Protein AF-A0A356S7U4-F1 (afdb_monomer_lite)

Radius of gyration: 13.42 Å; chains: 1; bounding box: 31×21×32 Å

Sequence (71 aa):
YGHETWENDAWEWTGDVSSWAPLSADPENDLVYIPTNSATIDYYGGFRPGDNLYGASIIALNASTGERAWH

pLDDT: mean 94.87, std 3.62, range [80.56, 98.81]

Structure (mmCIF, N/CA/C/O backbone):
data_AF-A0A356S7U4-F1
#
_entry.id   AF-A0A356S7U4-F1
#
loop_
_atom_site.group_PDB
_atom_site.id
_atom_site.type_symbol
_atom_site.label_atom_id
_atom_site.label_alt_id
_atom_site.label_comp_id
_atom_site.label_asym_id
_atom_site.label_entity_id
_atom_site.label_seq_id
_atom_site.pdbx_PDB_ins_code
_atom_site.Cartn_x
_atom_site.Cartn_y
_atom_site.Cartn_z
_atom_site.occupancy
_atom_site.B_iso_or_equiv
_atom_site.auth_seq_id
_atom_site.auth_comp_id
_atom_site.auth_asym_id
_atom_site.auth_atom_id
_atom_site.pdbx_PDB_model_num
ATOM 1 N N . TYR A 1 1 ? 0.296 -11.756 -3.679 1.00 88.44 1 TYR A N 1
ATOM 2 C CA . TYR A 1 1 ? -0.315 -11.254 -4.923 1.00 88.44 1 TYR A CA 1
ATOM 3 C C . TYR A 1 1 ? 0.076 -9.788 -5.076 1.00 88.44 1 TYR A C 1
ATOM 5 O O . TYR A 1 1 ? 0.472 -9.178 -4.082 1.00 88.44 1 TYR A O 1
ATOM 13 N N . GLY A 1 2 ? 0.030 -9.257 -6.289 1.00 92.94 2 GLY A N 1
ATOM 14 C CA . GLY A 1 2 ? 0.508 -7.931 -6.676 1.00 92.94 2 GLY A CA 1
ATOM 15 C C . GLY A 1 2 ? 1.816 -7.953 -7.466 1.00 92.94 2 GLY A C 1
ATOM 16 O O . GLY A 1 2 ? 2.044 -7.049 -8.262 1.00 92.94 2 GLY A O 1
ATOM 17 N N . HIS A 1 3 ? 2.643 -8.995 -7.330 1.00 94.62 3 HIS A N 1
ATOM 18 C CA . HIS A 1 3 ? 3.906 -9.111 -8.072 1.00 94.62 3 HIS A CA 1
ATOM 19 C C . HIS A 1 3 ? 3.678 -9.259 -9.585 1.00 94.62 3 HIS A C 1
ATOM 21 O O . HIS A 1 3 ? 4.490 -8.803 -10.376 1.00 94.62 3 HIS A O 1
ATOM 27 N N . GLU A 1 4 ? 2.531 -9.804 -9.994 1.00 96.94 4 GLU A N 1
ATOM 28 C CA . GLU A 1 4 ? 2.090 -9.890 -11.389 1.00 96.94 4 GLU A CA 1
ATOM 29 C C . GLU A 1 4 ? 1.918 -8.524 -12.072 1.00 96.94 4 GLU A C 1
ATOM 31 O O . GLU A 1 4 ? 1.864 -8.454 -13.296 1.00 96.94 4 GLU A O 1
ATOM 36 N N . THR A 1 5 ? 1.841 -7.442 -11.291 1.00 96.75 5 THR A N 1
ATOM 37 C CA . THR A 1 5 ? 1.761 -6.062 -11.795 1.00 96.75 5 THR A CA 1
ATOM 38 C C . THR A 1 5 ? 3.133 -5.422 -12.022 1.00 96.75 5 THR A C 1
ATOM 40 O O . THR A 1 5 ? 3.220 -4.260 -12.416 1.00 96.75 5 THR A O 1
ATOM 43 N N . TRP A 1 6 ? 4.213 -6.155 -11.748 1.00 96.75 6 TRP A N 1
ATOM 44 C CA . TRP A 1 6 ? 5.585 -5.733 -11.992 1.00 96.75 6 TRP A CA 1
ATOM 45 C C . TRP A 1 6 ? 6.101 -6.501 -13.200 1.00 96.75 6 TRP A C 1
ATOM 47 O O . TRP A 1 6 ? 6.359 -7.703 -13.133 1.00 96.75 6 TRP A O 1
ATOM 57 N N . GLU A 1 7 ? 6.234 -5.809 -14.323 1.00 96.12 7 GLU A N 1
ATOM 58 C CA . GLU A 1 7 ? 6.725 -6.422 -15.549 1.00 96.12 7 GLU A CA 1
ATOM 59 C C . GLU A 1 7 ? 8.175 -6.895 -15.389 1.00 96.12 7 GLU A C 1
ATOM 61 O O . GLU A 1 7 ? 8.984 -6.287 -14.682 1.00 96.12 7 GLU A O 1
ATOM 66 N N . ASN A 1 8 ? 8.505 -7.977 -16.098 1.00 95.75 8 ASN A N 1
ATOM 67 C CA . ASN A 1 8 ? 9.826 -8.606 -16.103 1.00 95.75 8 ASN A CA 1
ATOM 68 C C . ASN A 1 8 ? 10.335 -9.013 -14.711 1.00 95.75 8 ASN A C 1
ATOM 70 O O . ASN A 1 8 ? 11.538 -9.045 -14.526 1.00 95.75 8 ASN A O 1
ATOM 74 N N . ASP A 1 9 ? 9.460 -9.289 -13.741 1.00 96.00 9 ASP A N 1
ATOM 75 C CA . ASP A 1 9 ? 9.848 -9.623 -12.361 1.00 96.00 9 ASP A CA 1
ATOM 76 C C . ASP A 1 9 ? 10.642 -8.516 -11.645 1.00 96.00 9 ASP A C 1
ATOM 78 O O . ASP A 1 9 ? 11.407 -8.772 -10.717 1.00 96.00 9 ASP A O 1
ATOM 82 N N . ALA A 1 10 ? 10.412 -7.249 -12.017 1.00 95.19 10 ALA A N 1
ATOM 83 C CA . ALA A 1 10 ? 11.142 -6.115 -11.450 1.00 95.19 10 ALA A CA 1
ATOM 84 C C . ALA A 1 10 ? 11.088 -6.022 -9.914 1.00 95.19 10 ALA A C 1
ATOM 86 O O . ALA A 1 10 ? 12.022 -5.514 -9.292 1.00 95.19 10 ALA A O 1
ATOM 87 N N . TRP A 1 11 ? 10.030 -6.557 -9.301 1.00 94.06 11 TRP A N 1
ATOM 88 C CA . TRP A 1 11 ? 9.850 -6.649 -7.851 1.00 94.06 11 TRP A CA 1
ATOM 89 C C . TRP A 1 11 ? 10.969 -7.425 -7.124 1.00 94.06 11 TRP A C 1
ATOM 91 O O . TRP A 1 11 ? 11.116 -7.263 -5.915 1.00 94.06 11 TRP A O 1
ATOM 101 N N . GLU A 1 12 ? 11.760 -8.255 -7.818 1.00 94.81 12 GLU A N 1
ATOM 102 C CA . GLU A 1 12 ? 12.863 -9.013 -7.205 1.00 94.81 12 GLU A CA 1
ATOM 103 C C . GLU A 1 12 ? 14.103 -8.153 -6.904 1.00 94.81 12 GLU A C 1
ATOM 105 O O . GLU A 1 12 ? 14.900 -8.500 -6.030 1.00 94.81 12 GLU A O 1
ATOM 110 N N . TRP A 1 13 ? 14.288 -7.034 -7.612 1.00 90.56 13 TRP A N 1
ATOM 111 C CA . TRP A 1 13 ? 15.484 -6.184 -7.490 1.00 90.56 13 TRP A CA 1
ATOM 112 C C . TRP A 1 13 ? 15.192 -4.709 -7.219 1.00 90.56 13 TRP A C 1
ATOM 114 O O . TRP A 1 13 ? 16.109 -3.955 -6.889 1.00 90.56 13 TRP A O 1
ATOM 124 N N . THR A 1 14 ? 13.941 -4.275 -7.360 1.00 89.44 14 THR A N 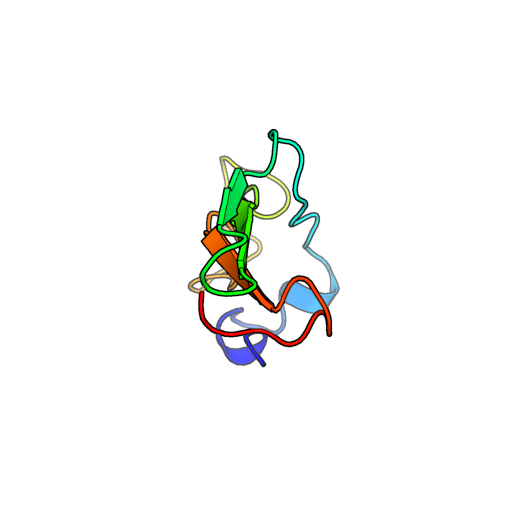1
ATOM 125 C CA . THR A 1 14 ? 13.471 -2.956 -6.925 1.00 89.44 14 THR A CA 1
ATOM 126 C C . THR A 1 14 ? 12.376 -3.106 -5.873 1.00 89.44 14 THR A C 1
ATOM 128 O O . THR A 1 14 ? 11.780 -4.170 -5.735 1.00 89.44 14 THR A O 1
ATOM 131 N N . GLY A 1 15 ? 12.112 -2.065 -5.087 1.00 88.81 15 GLY A N 1
ATOM 132 C CA . GLY A 1 15 ? 11.183 -2.182 -3.968 1.00 88.81 15 GLY A CA 1
ATOM 133 C C . GLY A 1 15 ? 11.105 -0.916 -3.139 1.00 88.81 15 GLY A C 1
ATOM 134 O O . GLY A 1 15 ? 10.832 0.146 -3.680 1.00 88.81 15 GLY A O 1
ATOM 135 N N . ASP A 1 16 ? 11.317 -1.035 -1.830 1.00 91.19 16 ASP A N 1
ATOM 136 C CA . ASP A 1 16 ? 11.240 0.079 -0.871 1.00 91.19 16 ASP A CA 1
ATOM 137 C C . ASP A 1 16 ? 9.866 0.774 -0.826 1.00 91.19 16 ASP A C 1
ATOM 139 O O . ASP A 1 16 ? 9.743 1.985 -0.645 1.00 91.19 16 ASP A O 1
ATOM 143 N N . VAL A 1 17 ? 8.811 -0.025 -0.997 1.00 94.00 17 VAL A N 1
ATOM 144 C CA . VAL A 1 17 ? 7.426 0.384 -0.757 1.00 94.00 17 VAL A CA 1
ATOM 145 C C . VAL A 1 17 ? 7.162 0.276 0.747 1.00 94.00 17 VAL A C 1
ATOM 147 O O . VAL A 1 17 ? 6.937 -0.806 1.284 1.00 94.00 17 VAL A O 1
ATOM 150 N N . SER A 1 18 ? 7.241 1.408 1.434 1.00 93.00 18 SER A N 1
ATOM 151 C CA . SER A 1 18 ? 7.167 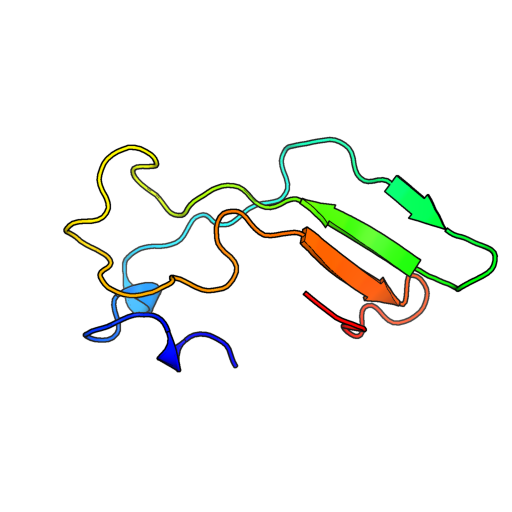1.572 2.883 1.00 93.00 18 SER A CA 1
ATOM 152 C C . SER A 1 18 ? 6.091 2.580 3.304 1.00 93.00 18 SER A C 1
ATOM 154 O O . SER A 1 18 ? 5.678 3.468 2.555 1.00 93.00 18 SER A O 1
ATOM 156 N N . SER A 1 19 ? 5.633 2.458 4.548 1.00 94.06 19 SER A N 1
ATOM 157 C CA . SER A 1 19 ? 4.695 3.393 5.168 1.00 94.06 19 SER A CA 1
ATOM 158 C C . SER A 1 19 ? 5.439 4.410 6.035 1.00 94.06 19 SER A C 1
ATOM 160 O O . SER A 1 19 ? 5.660 4.183 7.225 1.00 94.06 19 SER A O 1
ATOM 162 N N . TRP A 1 20 ? 5.868 5.523 5.438 1.00 89.88 20 TRP A N 1
ATOM 163 C CA . TRP A 1 20 ? 6.612 6.575 6.149 1.00 89.88 20 TRP A CA 1
ATOM 164 C C . TRP A 1 20 ? 5.706 7.635 6.791 1.00 89.88 20 TRP A C 1
ATOM 166 O O . TRP A 1 20 ? 6.088 8.269 7.775 1.00 89.88 20 TRP A O 1
ATOM 176 N N . ALA A 1 21 ? 4.522 7.858 6.221 1.00 92.06 21 ALA A N 1
ATOM 177 C CA . ALA A 1 21 ? 3.577 8.857 6.702 1.00 92.06 21 ALA A CA 1
ATOM 178 C C . ALA A 1 21 ? 2.743 8.313 7.878 1.00 92.06 21 ALA A C 1
ATOM 180 O O . ALA A 1 21 ? 2.564 7.098 7.985 1.00 92.06 21 ALA A O 1
ATOM 181 N N . PRO A 1 22 ? 2.204 9.188 8.752 1.00 96.38 22 PRO A N 1
ATOM 182 C CA . PRO A 1 22 ? 1.295 8.772 9.814 1.00 96.38 22 PRO A CA 1
ATOM 183 C C . PRO A 1 22 ? 0.103 7.963 9.290 1.00 96.38 22 PRO A C 1
ATOM 185 O O . PRO A 1 22 ? -0.501 8.311 8.276 1.00 96.38 22 PRO A O 1
ATOM 188 N N . LEU A 1 23 ? -0.242 6.907 10.024 1.00 97.19 23 LEU A N 1
ATOM 189 C CA . LEU A 1 23 ? -1.378 6.036 9.740 1.00 97.19 23 LEU A CA 1
ATOM 190 C C . LEU A 1 23 ? -2.653 6.628 10.359 1.00 97.19 23 LEU A C 1
ATOM 192 O O . LEU A 1 23 ? -2.592 7.329 11.373 1.00 97.19 23 LEU A O 1
ATOM 196 N N . SER A 1 24 ? -3.812 6.302 9.791 1.00 98.12 24 SER A N 1
ATOM 197 C CA . SER A 1 24 ? -5.119 6.561 10.407 1.00 98.12 24 SER A CA 1
ATOM 198 C C . SER A 1 24 ? -5.834 5.245 10.712 1.00 98.12 24 SER A C 1
ATOM 200 O O . SER A 1 24 ? -5.522 4.209 10.128 1.00 98.12 24 SER A O 1
ATOM 202 N N . ALA A 1 25 ? -6.781 5.269 11.648 1.00 98.25 25 ALA A N 1
ATOM 203 C CA . ALA A 1 25 ? -7.531 4.086 12.054 1.00 98.25 25 ALA A CA 1
ATOM 204 C C . ALA A 1 25 ? -9.020 4.404 12.210 1.00 98.25 25 ALA A C 1
ATOM 206 O O . ALA A 1 25 ? -9.388 5.520 12.579 1.00 98.25 25 ALA A O 1
ATOM 207 N N . ASP A 1 26 ? -9.845 3.396 11.953 1.00 98.44 26 ASP A N 1
ATOM 208 C CA . ASP A 1 26 ? -11.283 3.371 12.189 1.00 98.44 26 ASP A CA 1
ATOM 209 C C . ASP A 1 26 ? -11.606 2.204 13.142 1.00 98.44 26 ASP A C 1
ATOM 211 O O . ASP A 1 26 ? -11.749 1.059 12.702 1.00 98.44 26 ASP A O 1
ATOM 215 N N . PRO A 1 27 ? -11.688 2.472 14.459 1.00 97.94 27 PRO A N 1
ATOM 216 C CA . PRO A 1 27 ? -11.954 1.439 15.454 1.00 97.94 27 PRO A CA 1
ATOM 217 C C . PRO A 1 27 ? -13.35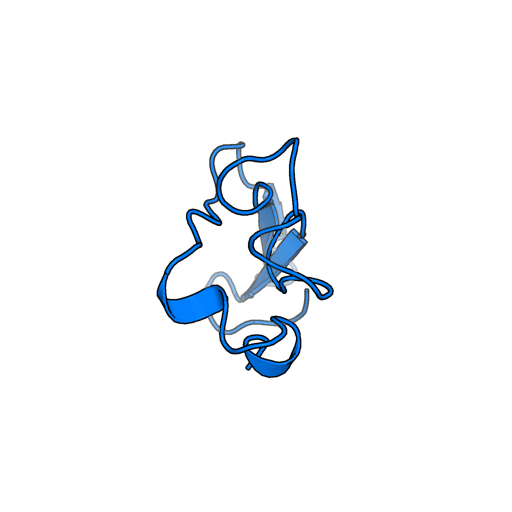1 0.821 15.358 1.00 97.94 27 PRO A C 1
ATOM 219 O O . PRO A 1 27 ? -13.534 -0.302 15.817 1.00 97.94 27 PRO A O 1
ATOM 222 N N . GLU A 1 28 ? -14.337 1.532 14.799 1.00 98.44 28 GLU A N 1
ATOM 223 C CA . GLU A 1 28 ? -15.707 1.015 14.682 1.00 98.44 28 GLU A CA 1
ATOM 224 C C . GLU A 1 28 ? -15.778 -0.133 13.672 1.00 98.44 28 GLU A C 1
ATOM 226 O O . GLU A 1 28 ? -16.562 -1.065 13.850 1.00 98.44 28 GLU A O 1
ATOM 231 N N . ASN A 1 29 ? -14.920 -0.088 12.649 1.00 98.19 29 ASN A N 1
ATOM 232 C CA . ASN A 1 29 ? -14.852 -1.084 11.582 1.00 98.19 29 ASN A CA 1
ATOM 233 C C . ASN A 1 29 ? -13.625 -2.013 11.674 1.00 98.19 29 ASN A C 1
ATOM 235 O O . ASN A 1 29 ? -13.406 -2.798 10.758 1.00 98.19 29 ASN A O 1
ATOM 239 N N . ASP A 1 30 ? -12.841 -1.940 12.758 1.00 98.44 30 ASP A N 1
ATOM 240 C CA . ASP A 1 30 ? -11.577 -2.677 12.942 1.00 98.44 30 ASP A CA 1
ATOM 241 C C . ASP A 1 30 ? -10.574 -2.449 11.795 1.00 98.44 30 ASP A C 1
ATOM 243 O O . ASP A 1 30 ? -9.894 -3.377 11.382 1.00 98.44 30 ASP A O 1
ATOM 247 N N . LEU A 1 31 ? -10.450 -1.226 11.261 1.00 98.81 31 LEU A N 1
ATOM 248 C CA . LEU A 1 31 ? -9.549 -0.933 10.134 1.00 98.81 31 LEU A CA 1
ATOM 249 C C . LEU A 1 31 ? -8.394 0.003 10.508 1.00 98.81 31 LEU A C 1
ATOM 251 O O . LEU A 1 31 ? -8.567 0.991 11.222 1.00 98.81 31 LEU A O 1
ATOM 255 N N . VAL A 1 32 ? -7.213 -0.263 9.944 1.00 98.56 32 VAL A N 1
ATOM 256 C CA . VAL A 1 32 ? -6.079 0.672 9.880 1.00 98.56 32 VAL A CA 1
ATOM 257 C C . VAL A 1 32 ? -5.722 0.953 8.421 1.00 98.56 32 VAL A C 1
ATOM 259 O O . VAL A 1 32 ? -5.637 0.033 7.605 1.00 98.56 32 VAL A O 1
ATOM 262 N N . TYR A 1 33 ? -5.514 2.228 8.093 1.00 98.50 33 TYR A N 1
ATOM 263 C CA . TYR A 1 33 ? -5.185 2.701 6.751 1.00 98.50 33 TYR A CA 1
ATOM 264 C C . TYR A 1 33 ? -3.705 3.074 6.677 1.00 98.50 33 TYR A C 1
ATOM 266 O O . TYR A 1 33 ? -3.210 3.907 7.443 1.00 98.50 33 TYR A O 1
ATOM 274 N N . ILE A 1 34 ? -3.000 2.449 5.739 1.00 98.31 34 ILE A N 1
ATOM 275 C CA . ILE A 1 34 ? -1.546 2.500 5.617 1.00 98.31 34 ILE A CA 1
ATOM 276 C C . ILE A 1 34 ? -1.192 3.063 4.236 1.00 98.31 34 ILE A C 1
ATOM 278 O O . ILE A 1 34 ? -1.316 2.343 3.242 1.00 98.31 34 ILE A O 1
ATOM 282 N N . PRO A 1 35 ? -0.767 4.334 4.134 1.00 97.56 35 PRO A N 1
ATOM 283 C CA . PRO A 1 35 ? -0.258 4.870 2.879 1.00 97.56 35 PRO A CA 1
ATOM 284 C C . PRO A 1 35 ? 1.142 4.318 2.590 1.00 97.56 35 PRO A C 1
ATOM 286 O O . PRO A 1 35 ? 1.964 4.197 3.500 1.00 97.56 35 PRO A O 1
ATOM 289 N N . THR A 1 36 ? 1.435 4.041 1.323 1.00 96.62 36 THR A N 1
ATOM 290 C CA . THR A 1 36 ? 2.761 3.611 0.860 1.00 96.62 36 THR A CA 1
ATOM 291 C C . THR A 1 36 ? 3.394 4.644 -0.075 1.00 96.62 36 THR A C 1
ATOM 293 O O . THR A 1 36 ? 2.702 5.356 -0.806 1.00 96.62 36 THR A O 1
ATOM 296 N N . ASN A 1 37 ? 4.726 4.750 -0.080 1.00 94.12 37 ASN A N 1
ATOM 297 C CA . ASN A 1 37 ? 5.441 5.492 -1.125 1.00 94.12 37 ASN A CA 1
ATOM 298 C C . ASN A 1 37 ? 5.506 4.701 -2.443 1.00 94.12 37 ASN A C 1
ATOM 300 O O . ASN A 1 37 ? 5.203 3.509 -2.512 1.00 94.12 37 ASN A O 1
ATOM 304 N N . SER A 1 38 ? 5.920 5.383 -3.509 1.00 93.25 38 SER A N 1
ATOM 305 C CA . SER A 1 38 ? 6.348 4.736 -4.750 1.00 93.25 38 SER A CA 1
ATOM 306 C C . SER A 1 38 ? 7.602 3.899 -4.518 1.00 93.25 38 SER A C 1
ATOM 308 O O . SER A 1 38 ? 8.433 4.237 -3.677 1.00 93.25 38 SER A O 1
ATOM 310 N N . ALA A 1 39 ? 7.770 2.855 -5.322 1.00 93.00 39 ALA A N 1
ATOM 311 C CA . ALA A 1 39 ? 8.979 2.047 -5.304 1.00 93.00 39 ALA A CA 1
ATOM 312 C C . ALA A 1 39 ? 10.242 2.855 -5.667 1.00 93.00 39 ALA A C 1
ATOM 314 O O . ALA A 1 39 ? 10.151 3.898 -6.324 1.00 93.00 39 ALA A O 1
ATOM 315 N N . THR A 1 40 ? 11.409 2.347 -5.252 1.00 89.81 40 THR A N 1
ATOM 316 C CA . THR A 1 40 ? 12.739 2.964 -5.349 1.00 89.81 40 THR A CA 1
ATOM 317 C C . THR A 1 40 ? 12.950 3.701 -6.671 1.00 89.81 40 THR A C 1
ATOM 319 O O . THR A 1 40 ? 12.601 3.204 -7.746 1.00 89.81 40 THR A O 1
ATOM 322 N N . ILE A 1 41 ? 13.559 4.888 -6.563 1.00 87.75 41 ILE A N 1
ATOM 323 C CA . ILE A 1 41 ? 13.625 5.904 -7.620 1.00 87.75 41 ILE A CA 1
ATOM 324 C C . ILE A 1 41 ? 12.197 6.341 -7.975 1.00 87.75 41 ILE A C 1
ATOM 326 O O . ILE A 1 41 ? 11.620 5.995 -9.006 1.00 87.75 41 ILE A O 1
ATOM 330 N N . ASP A 1 42 ? 11.613 7.100 -7.054 1.00 80.56 42 ASP A N 1
ATOM 331 C CA . ASP A 1 42 ? 10.234 7.585 -7.090 1.00 80.56 42 ASP A CA 1
ATOM 332 C C . ASP A 1 42 ? 9.900 8.371 -8.370 1.00 80.56 42 ASP A C 1
ATOM 334 O O . ASP A 1 42 ? 8.794 8.241 -8.893 1.00 80.56 42 ASP A O 1
ATOM 338 N N . TYR A 1 43 ? 10.866 9.108 -8.926 1.00 85.81 43 TYR A N 1
ATOM 339 C CA . TYR A 1 43 ? 10.696 9.914 -10.141 1.00 85.81 43 TYR A CA 1
ATOM 340 C C . TYR A 1 43 ? 10.975 9.185 -11.473 1.00 85.81 43 TYR A C 1
ATOM 342 O O . TYR A 1 43 ? 10.649 9.727 -12.530 1.00 85.81 43 TYR A O 1
ATOM 350 N N . TYR A 1 44 ? 11.582 7.991 -11.475 1.00 89.56 44 TYR A N 1
ATOM 351 C CA . TYR A 1 44 ? 11.921 7.253 -12.703 1.00 89.56 44 TYR A CA 1
ATOM 352 C C . TYR A 1 44 ? 11.528 5.776 -12.594 1.00 89.56 44 TYR A C 1
ATOM 354 O O . TYR A 1 44 ? 12.168 4.984 -11.909 1.00 89.56 44 TYR A O 1
ATOM 362 N N . GLY A 1 45 ? 10.482 5.397 -13.331 1.00 89.62 45 GLY A N 1
ATOM 363 C CA . GLY A 1 45 ? 9.924 4.040 -13.332 1.00 89.62 45 GLY A CA 1
ATOM 364 C C . GLY A 1 45 ? 10.532 3.074 -14.354 1.00 89.62 45 GLY A C 1
ATOM 365 O O . GLY A 1 45 ? 10.069 1.945 -14.457 1.00 89.62 45 GLY A O 1
ATOM 366 N N . GLY A 1 46 ? 11.555 3.469 -15.122 1.00 92.75 46 GLY A N 1
ATOM 367 C CA . GLY A 1 46 ? 12.058 2.657 -16.244 1.00 92.75 46 GLY A CA 1
ATOM 368 C C . GLY A 1 46 ? 12.638 1.291 -15.852 1.00 92.75 46 GLY A C 1
ATOM 369 O O . GLY A 1 46 ? 12.670 0.385 -16.678 1.00 92.75 46 GLY A O 1
ATOM 370 N N . PHE A 1 47 ? 13.055 1.117 -14.595 1.00 90.62 47 PHE A N 1
ATOM 371 C CA . PHE A 1 47 ? 13.543 -0.166 -14.063 1.00 90.62 47 PHE A CA 1
ATOM 372 C C . PHE A 1 47 ? 12.443 -1.076 -13.512 1.00 90.62 47 PHE A C 1
ATOM 374 O O . PHE A 1 47 ? 12.734 -2.191 -13.084 1.00 90.62 47 PHE A O 1
ATOM 381 N N . ARG A 1 48 ? 11.202 -0.585 -13.486 1.00 93.69 48 ARG A N 1
ATOM 382 C CA . ARG A 1 48 ? 10.042 -1.246 -12.889 1.00 93.69 48 ARG A CA 1
ATOM 383 C C . ARG A 1 48 ? 8.767 -0.985 -13.692 1.00 93.69 48 ARG A C 1
ATOM 385 O O . ARG A 1 48 ? 7.840 -0.374 -13.173 1.00 93.69 48 ARG A O 1
ATOM 392 N N . PRO A 1 49 ? 8.712 -1.398 -14.968 1.00 94.06 49 PRO A N 1
ATOM 393 C CA . PRO A 1 49 ? 7.490 -1.255 -15.749 1.00 94.06 49 PRO A CA 1
ATOM 394 C C . PRO A 1 49 ? 6.304 -1.996 -15.099 1.00 94.06 49 PRO A C 1
ATOM 396 O O . PRO A 1 49 ? 6.490 -2.920 -14.302 1.00 94.06 49 PRO A O 1
ATOM 399 N N . GLY A 1 50 ? 5.087 -1.562 -15.425 1.00 94.75 50 GLY A N 1
ATOM 400 C CA . GLY A 1 50 ? 3.839 -2.029 -14.811 1.00 94.75 50 GLY A CA 1
ATOM 401 C C . GLY A 1 50 ? 3.327 -1.132 -13.676 1.00 94.75 50 GLY A C 1
ATOM 402 O O . GLY A 1 50 ? 3.920 -0.099 -13.362 1.00 94.75 50 GLY A O 1
ATOM 403 N N . ASP A 1 51 ? 2.207 -1.527 -13.067 1.00 95.31 51 ASP A N 1
ATOM 404 C CA . ASP A 1 51 ? 1.518 -0.729 -12.038 1.00 95.31 51 ASP A CA 1
ATOM 405 C C . ASP A 1 51 ? 2.258 -0.725 -10.690 1.00 95.31 51 ASP A C 1
ATOM 407 O O . ASP A 1 51 ? 2.062 0.171 -9.871 1.00 95.31 51 ASP A O 1
ATOM 411 N N . ASN A 1 52 ? 3.134 -1.709 -10.463 1.00 95.12 52 ASN A N 1
ATOM 412 C CA . ASN A 1 52 ? 3.970 -1.828 -9.267 1.00 95.12 52 ASN A CA 1
ATOM 413 C C . ASN A 1 52 ? 3.188 -1.905 -7.942 1.00 95.12 52 ASN A C 1
ATOM 415 O O . ASN A 1 52 ? 3.594 -1.305 -6.944 1.00 95.12 52 ASN A O 1
ATOM 419 N N . LEU A 1 53 ? 2.083 -2.650 -7.890 1.00 95.94 53 LEU A N 1
ATOM 420 C CA . LEU A 1 53 ? 1.291 -2.825 -6.671 1.00 95.94 53 LEU A CA 1
ATOM 421 C C . LEU A 1 53 ? 2.176 -3.377 -5.529 1.00 95.94 53 LEU A C 1
ATOM 423 O O . LEU A 1 5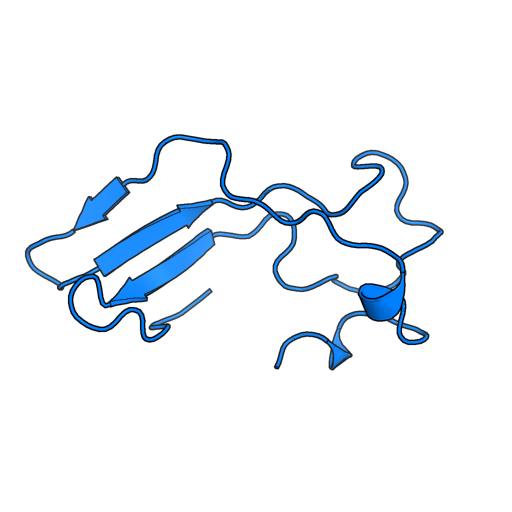3 ? 2.832 -4.404 -5.701 1.00 95.94 53 LEU A O 1
ATOM 427 N N . TYR A 1 54 ? 2.273 -2.758 -4.345 1.00 95.44 54 TYR A N 1
ATOM 428 C CA . TYR A 1 54 ? 1.440 -1.711 -3.719 1.00 95.44 54 TYR A CA 1
ATOM 429 C C . TYR A 1 54 ? 2.105 -0.329 -3.637 1.00 95.44 54 TYR A C 1
ATOM 431 O O . TYR A 1 54 ? 1.955 0.367 -2.635 1.00 95.44 54 TYR A O 1
ATOM 439 N N . GLY A 1 55 ? 2.900 0.070 -4.625 1.00 94.75 55 GLY A N 1
ATOM 440 C CA . GLY A 1 55 ? 3.476 1.412 -4.674 1.00 94.75 55 GLY A CA 1
ATOM 441 C C . GLY A 1 55 ? 2.394 2.493 -4.729 1.00 94.75 55 GLY A C 1
ATOM 442 O O . GLY A 1 55 ? 1.349 2.291 -5.344 1.00 94.75 55 GLY A O 1
ATOM 443 N N . ALA A 1 56 ? 2.640 3.634 -4.079 1.00 94.19 56 ALA A N 1
ATOM 444 C CA . ALA A 1 56 ? 1.756 4.808 -4.107 1.00 94.19 56 ALA A CA 1
ATOM 445 C C . ALA A 1 56 ? 0.266 4.479 -3.851 1.00 94.19 56 ALA A C 1
ATOM 447 O O . ALA A 1 56 ? -0.626 5.000 -4.520 1.00 94.19 56 ALA A O 1
ATOM 448 N N . SER A 1 57 ? 0.006 3.583 -2.900 1.00 96.06 57 SER A N 1
ATOM 449 C CA . SER A 1 57 ? -1.313 3.011 -2.618 1.00 96.06 57 SER A CA 1
ATOM 450 C C . SER A 1 57 ? -1.759 3.324 -1.185 1.00 96.06 57 SER A C 1
ATOM 452 O O . SER A 1 57 ? -0.965 3.752 -0.344 1.00 96.06 57 SER A O 1
ATOM 454 N N . ILE A 1 58 ? -3.037 3.079 -0.888 1.00 97.81 58 ILE A N 1
ATOM 455 C CA . ILE A 1 58 ? -3.553 3.010 0.485 1.00 97.81 58 ILE A CA 1
ATOM 456 C C . ILE A 1 58 ? -3.941 1.564 0.746 1.00 97.81 58 ILE A C 1
ATOM 458 O O . ILE A 1 58 ? -4.799 1.031 0.060 1.00 97.81 58 ILE A O 1
ATOM 462 N N . ILE A 1 59 ? -3.345 0.939 1.753 1.00 97.81 59 ILE A N 1
ATOM 463 C CA . ILE A 1 59 ? -3.690 -0.423 2.156 1.00 97.81 59 ILE A CA 1
ATOM 464 C C . ILE A 1 59 ? -4.574 -0.349 3.398 1.00 97.81 59 ILE A C 1
ATOM 466 O O . ILE A 1 59 ? -4.195 0.280 4.387 1.00 97.81 59 ILE A O 1
ATOM 470 N N . ALA A 1 60 ? -5.730 -1.010 3.368 1.00 98.44 60 ALA A N 1
ATOM 471 C CA . ALA A 1 60 ? -6.580 -1.186 4.538 1.00 98.44 60 ALA A CA 1
ATOM 472 C C . ALA A 1 60 ? -6.414 -2.599 5.101 1.00 98.44 60 ALA A C 1
ATOM 474 O O . ALA A 1 60 ? -6.678 -3.593 4.414 1.00 98.44 60 ALA A O 1
ATOM 475 N N . LE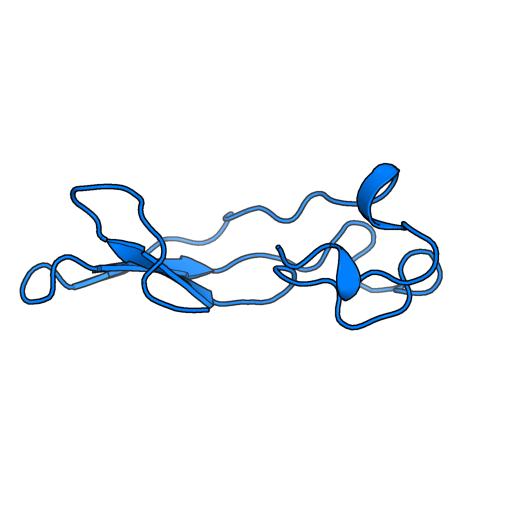U A 1 61 ? -5.991 -2.685 6.360 1.00 98.50 61 LEU A N 1
ATOM 476 C CA . LEU A 1 61 ? -5.863 -3.942 7.094 1.00 98.50 61 LEU A CA 1
ATOM 477 C C . LEU A 1 61 ? -6.865 -3.977 8.244 1.00 98.50 61 LEU A C 1
ATOM 479 O O . LEU A 1 61 ? -7.128 -2.946 8.861 1.00 98.50 61 LEU A O 1
ATOM 483 N N . ASN A 1 62 ? -7.356 -5.170 8.570 1.00 98.56 62 ASN A N 1
ATOM 484 C CA . ASN A 1 62 ? -8.015 -5.414 9.843 1.00 98.56 62 ASN A CA 1
ATOM 485 C C . ASN A 1 62 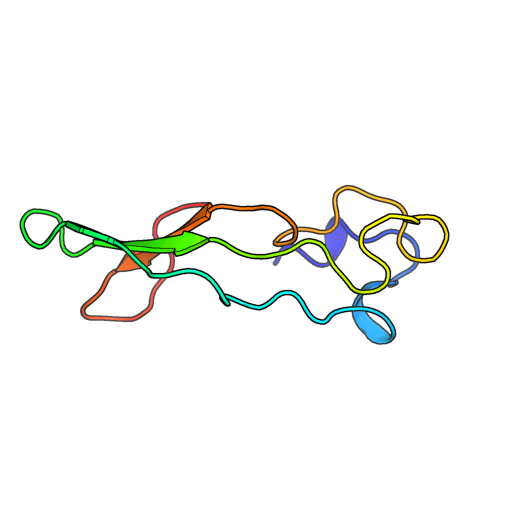? -7.004 -5.160 10.970 1.00 98.56 62 ASN A C 1
ATOM 487 O O . ASN A 1 62 ? -5.949 -5.799 11.009 1.00 98.56 62 ASN A O 1
ATOM 491 N N . ALA A 1 63 ? -7.296 -4.231 11.876 1.00 97.94 63 ALA A N 1
ATOM 492 C CA . ALA A 1 63 ? -6.359 -3.797 12.908 1.00 97.94 63 ALA A CA 1
ATOM 493 C C . ALA A 1 63 ? -6.044 -4.924 13.904 1.00 97.94 63 ALA A C 1
ATOM 495 O O . ALA A 1 63 ? -4.916 -5.025 14.389 1.00 97.94 63 ALA A O 1
ATOM 496 N N . SER A 1 64 ? -7.013 -5.805 14.158 1.00 98.06 64 SER A N 1
ATOM 497 C CA . SER A 1 64 ? -6.863 -6.924 15.089 1.00 98.06 64 SER A CA 1
ATOM 498 C C . SER A 1 64 ? -6.103 -8.126 14.514 1.00 98.06 64 SER A C 1
ATOM 500 O O . SER A 1 64 ? -5.477 -8.868 15.273 1.00 98.06 64 SER A O 1
ATOM 502 N N . THR A 1 65 ? -6.148 -8.349 13.195 1.00 98.19 65 THR A N 1
ATOM 503 C CA . THR A 1 65 ? -5.587 -9.565 12.564 1.00 98.19 65 THR A CA 1
ATOM 504 C C . THR A 1 65 ? -4.421 -9.293 11.619 1.00 98.19 65 THR A C 1
ATOM 506 O O . THR A 1 65 ? -3.658 -10.207 11.312 1.00 98.19 65 THR A O 1
ATOM 509 N N . GLY A 1 66 ? -4.272 -8.057 11.140 1.00 97.31 66 GLY A N 1
ATOM 510 C CA . GLY A 1 66 ? -3.336 -7.706 10.073 1.00 97.31 66 GLY A CA 1
ATOM 511 C C . GLY A 1 66 ? -3.753 -8.223 8.692 1.00 97.31 66 GLY A C 1
ATOM 512 O O . GLY A 1 66 ? -3.029 -8.012 7.720 1.00 97.31 66 GLY A O 1
ATOM 513 N N . GLU A 1 67 ? -4.904 -8.891 8.571 1.00 97.94 67 GLU A N 1
ATOM 514 C CA . GLU A 1 67 ? -5.408 -9.358 7.283 1.00 97.94 67 GLU A CA 1
ATOM 515 C C . GLU A 1 67 ? -5.879 -8.181 6.437 1.00 97.94 67 GLU A C 1
ATOM 517 O O . GLU A 1 67 ? -6.564 -7.277 6.914 1.00 97.94 67 GLU A O 1
ATOM 522 N N . ARG A 1 68 ? -5.546 -8.195 5.150 1.00 96.94 68 ARG A N 1
ATOM 523 C CA . ARG A 1 68 ? -5.934 -7.118 4.246 1.00 96.94 68 ARG A CA 1
ATOM 524 C C . ARG A 1 68 ? -7.425 -7.170 3.917 1.00 96.94 68 ARG A C 1
ATOM 526 O O . ARG A 1 68 ? -7.895 -8.153 3.349 1.00 96.94 68 ARG A O 1
ATOM 533 N N . ALA A 1 69 ? -8.111 -6.056 4.154 1.00 97.94 69 ALA A N 1
ATOM 534 C CA . ALA A 1 69 ? -9.480 -5.829 3.711 1.00 97.94 69 ALA A CA 1
ATOM 535 C C . ALA A 1 69 ? -9.518 -5.393 2.235 1.00 97.94 69 ALA A C 1
ATOM 537 O O . ALA A 1 69 ? -10.154 -6.041 1.405 1.00 97.94 69 ALA A O 1
ATOM 538 N N . TRP A 1 70 ? -8.793 -4.325 1.887 1.00 97.62 70 TRP A N 1
ATOM 539 C CA . TRP A 1 70 ? -8.702 -3.792 0.524 1.00 97.62 70 TRP A CA 1
ATOM 540 C C . TRP A 1 70 ? -7.396 -3.004 0.312 1.00 97.62 70 TRP A C 1
ATOM 542 O O . TRP A 1 70 ? -6.603 -2.840 1.239 1.00 97.62 70 TRP A O 1
ATOM 552 N N . HIS A 1 71 ? -7.134 -2.616 -0.934 1.00 95.44 71 HIS A N 1
ATOM 553 C CA . HIS A 1 71 ? -6.109 -1.648 -1.335 1.00 95.44 71 HIS A CA 1
ATOM 554 C C . HIS A 1 71 ? -6.602 -0.875 -2.564 1.00 95.44 71 HIS A C 1
ATOM 556 O O . HIS A 1 71 ? -7.535 -1.408 -3.214 1.00 95.44 71 HIS A O 1
#

Foldseek 3Di:
DQLVQWPPSLVVPKAQFDQPDDWDDDVVQQKIKGATAAIPPNPDCPSTPGPRPPHRHIWIARNVPRHTPDD

Secondary structure (DSSP, 8-state):
--GGGSGGGGGGT-------SPPEEETTTTEEEEE-PPSSSTT--TTS-S--TTTT-EEEEETTT--EEE-